Protein AF-A0A946BCN8-F1 (afdb_monomer_lite)

Sequence (59 aa):
ENGFSTENIFHGTKDQIIQKLFKSVDSNTWILVKGSRGMAMETIIQGLQQLLKINMRGL

Radius of gyration: 13.22 Å; chains: 1; bounding box: 34×30×27 Å

pLDDT: mean 84.36, std 12.4, range [47.09, 95.38]

Structure (mmCIF, N/CA/C/O backbone):
data_AF-A0A946BCN8-F1
#
_entry.id   AF-A0A946BCN8-F1
#
loop_
_atom_site.group_PDB
_atom_site.id
_atom_site.type_symbol
_atom_site.label_atom_id
_atom_site.label_alt_id
_atom_site.label_comp_id
_atom_site.label_asym_id
_atom_site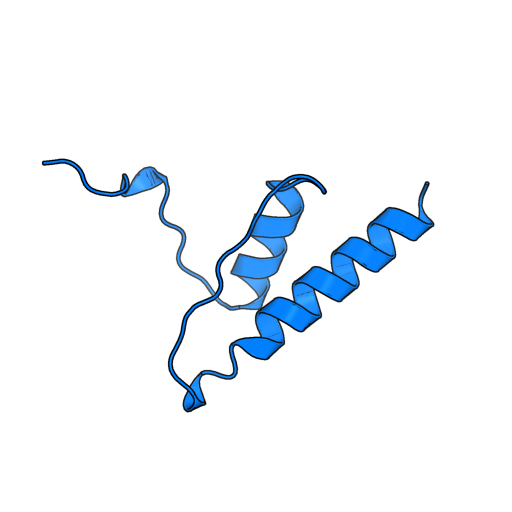.label_entity_id
_atom_site.label_seq_id
_atom_site.pdbx_PDB_ins_code
_atom_site.Cartn_x
_atom_site.Cartn_y
_atom_site.Cartn_z
_atom_site.occupancy
_atom_site.B_iso_or_equiv
_atom_site.auth_seq_id
_atom_site.auth_comp_id
_atom_site.auth_asym_id
_atom_site.auth_atom_id
_atom_site.pdbx_PDB_model_num
ATOM 1 N N . GLU A 1 1 ? 15.508 20.477 8.698 1.00 47.09 1 GLU A N 1
ATOM 2 C CA . GLU A 1 1 ? 15.408 19.014 8.540 1.00 47.09 1 GLU A CA 1
ATOM 3 C C . GLU A 1 1 ? 13.971 18.596 8.838 1.00 47.09 1 GLU A C 1
ATOM 5 O O . GLU A 1 1 ? 13.631 18.436 9.992 1.00 47.09 1 GLU A O 1
ATOM 10 N N . ASN A 1 2 ? 13.093 18.541 7.830 1.00 68.62 2 ASN A N 1
ATOM 11 C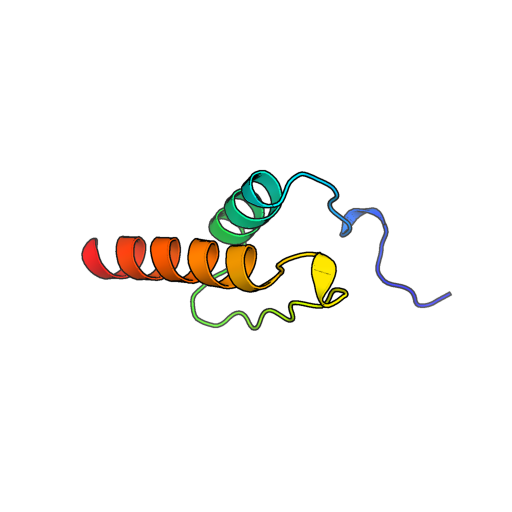 CA . ASN A 1 2 ? 11.661 18.229 8.007 1.00 68.62 2 ASN A CA 1
ATOM 12 C C . ASN A 1 2 ? 11.213 17.221 6.930 1.00 68.62 2 ASN A C 1
ATOM 14 O O . ASN A 1 2 ? 10.330 17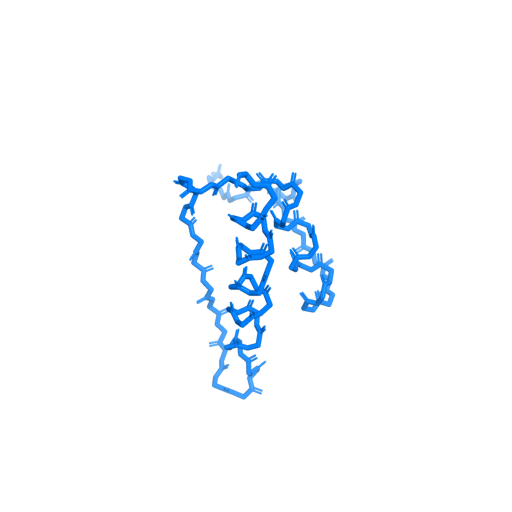.504 6.124 1.00 68.62 2 ASN A O 1
ATOM 18 N N . GLY A 1 3 ? 11.919 16.092 6.836 1.00 76.81 3 GLY A N 1
ATOM 19 C CA . GLY A 1 3 ? 11.585 15.000 5.919 1.00 76.81 3 GLY A CA 1
ATOM 20 C C . GLY A 1 3 ? 10.671 13.960 6.569 1.00 76.81 3 GLY A C 1
ATOM 21 O O . GLY A 1 3 ? 10.427 13.993 7.772 1.00 76.81 3 GLY A O 1
ATOM 22 N N . PHE A 1 4 ? 10.180 13.015 5.770 1.00 81.19 4 PHE A N 1
ATOM 23 C CA . PHE A 1 4 ? 9.498 11.836 6.297 1.00 81.19 4 PHE A CA 1
ATOM 24 C C . PHE A 1 4 ? 10.512 10.954 7.034 1.00 81.19 4 PHE A C 1
ATOM 26 O O . PHE A 1 4 ? 11.582 10.675 6.489 1.00 81.19 4 PHE A O 1
ATOM 33 N N . SER A 1 5 ? 10.189 10.540 8.259 1.00 89.06 5 SER A N 1
ATOM 34 C CA . SER A 1 5 ? 11.123 9.773 9.085 1.00 89.06 5 SER A CA 1
ATOM 35 C C . SER A 1 5 ? 11.487 8.435 8.449 1.00 89.06 5 SER A C 1
ATOM 37 O O . SER A 1 5 ? 10.617 7.760 7.891 1.00 89.06 5 SER A O 1
ATOM 39 N N . THR A 1 6 ? 12.757 8.036 8.530 1.00 86.88 6 THR A N 1
ATOM 40 C CA . THR A 1 6 ? 13.250 6.820 7.865 1.00 86.88 6 THR A CA 1
ATOM 41 C C . THR A 1 6 ? 12.669 5.553 8.481 1.00 86.88 6 THR A C 1
ATOM 43 O O . THR A 1 6 ? 12.420 4.590 7.760 1.00 86.88 6 THR A O 1
ATOM 46 N N . GLU A 1 7 ? 12.340 5.566 9.772 1.00 89.56 7 GLU A N 1
ATOM 47 C CA . GLU A 1 7 ? 11.627 4.482 10.457 1.00 89.56 7 GLU A CA 1
ATOM 48 C C . GLU A 1 7 ? 10.195 4.266 9.945 1.00 89.56 7 GLU A C 1
ATOM 50 O O . GLU A 1 7 ? 9.635 3.182 10.114 1.00 89.56 7 GLU A O 1
ATOM 55 N N . ASN A 1 8 ? 9.613 5.259 9.266 1.00 87.38 8 ASN A N 1
ATOM 56 C CA . ASN A 1 8 ? 8.296 5.150 8.638 1.00 87.38 8 ASN A CA 1
ATOM 57 C C . ASN A 1 8 ? 8.378 4.684 7.174 1.00 87.38 8 ASN A C 1
ATOM 59 O O . ASN A 1 8 ? 7.348 4.539 6.512 1.00 87.38 8 ASN A O 1
ATOM 63 N N . ILE A 1 9 ? 9.583 4.443 6.649 1.00 91.44 9 ILE A N 1
ATOM 64 C CA . ILE A 1 9 ? 9.793 3.956 5.287 1.00 91.44 9 ILE A CA 1
ATOM 65 C C . ILE A 1 9 ? 9.847 2.430 5.300 1.00 91.44 9 ILE A C 1
ATOM 67 O O . ILE A 1 9 ? 10.547 1.801 6.089 1.00 91.44 9 ILE A O 1
ATOM 71 N N . PHE A 1 10 ? 9.113 1.818 4.378 1.00 92.81 10 PHE A N 1
ATOM 72 C CA . PHE A 1 10 ? 9.167 0.385 4.143 1.00 92.81 10 PHE A CA 1
ATOM 73 C C . PHE A 1 10 ? 9.504 0.105 2.682 1.00 92.81 10 PHE A C 1
ATOM 75 O O . PHE A 1 10 ? 8.870 0.646 1.777 1.00 92.81 10 PHE A O 1
ATOM 82 N N . HIS A 1 11 ? 10.473 -0.782 2.467 1.00 94.31 11 HIS A N 1
ATOM 83 C CA . HIS A 1 11 ? 10.851 -1.286 1.154 1.00 94.31 11 HIS A CA 1
ATOM 84 C C . HIS A 1 11 ? 10.571 -2.786 1.084 1.00 94.31 11 HIS A C 1
ATOM 86 O O . HIS A 1 11 ? 10.846 -3.522 2.029 1.00 94.31 11 HIS A O 1
ATOM 92 N N . GLY A 1 12 ? 10.044 -3.241 -0.046 1.00 94.38 12 GLY A N 1
ATOM 93 C CA . GLY A 1 12 ? 9.738 -4.645 -0.273 1.00 94.38 12 GLY A CA 1
ATOM 94 C C . GLY A 1 12 ? 9.138 -4.870 -1.652 1.00 94.38 12 GLY A C 1
ATOM 95 O O . GLY A 1 12 ? 9.030 -3.945 -2.462 1.00 94.38 12 GLY A O 1
ATOM 96 N N . THR A 1 13 ? 8.731 -6.106 -1.917 1.00 95.38 13 THR A N 1
ATOM 97 C CA . THR A 1 13 ? 7.951 -6.441 -3.112 1.00 95.38 13 THR A CA 1
ATOM 98 C C . THR A 1 13 ? 6.556 -5.816 -3.044 1.00 95.38 13 THR A C 1
ATOM 100 O O . THR A 1 13 ? 6.079 -5.423 -1.977 1.00 95.38 13 THR A O 1
ATOM 103 N N . LYS A 1 14 ? 5.859 -5.758 -4.185 1.00 93.69 14 LYS A N 1
ATOM 104 C CA . LYS A 1 14 ? 4.468 -5.280 -4.236 1.00 93.69 14 LYS A CA 1
ATOM 105 C C . LYS A 1 14 ? 3.570 -6.048 -3.258 1.00 93.69 14 LYS A C 1
ATOM 107 O O . LYS A 1 14 ? 2.810 -5.421 -2.529 1.00 93.69 14 LYS A O 1
ATOM 112 N N . ASP A 1 15 ? 3.731 -7.367 -3.169 1.00 93.56 15 ASP A N 1
ATOM 113 C CA . ASP A 1 15 ? 2.958 -8.210 -2.251 1.00 93.56 15 ASP A CA 1
ATOM 114 C C . ASP A 1 15 ? 3.260 -7.900 -0.784 1.00 93.56 15 ASP A C 1
ATOM 116 O O . ASP A 1 15 ? 2.345 -7.795 0.031 1.00 93.56 15 ASP A O 1
ATOM 120 N N . GLN A 1 16 ? 4.533 -7.682 -0.440 1.00 95.25 16 GLN A N 1
ATOM 121 C CA . GLN A 1 16 ? 4.918 -7.289 0.917 1.00 95.25 16 GLN A CA 1
ATOM 122 C C . GLN A 1 16 ? 4.338 -5.921 1.298 1.00 95.25 16 GLN A C 1
ATOM 124 O O . GLN A 1 16 ? 3.878 -5.747 2.426 1.00 95.25 16 GLN A O 1
ATOM 129 N N . ILE A 1 17 ? 4.314 -4.966 0.361 1.00 94.12 17 ILE A N 1
ATOM 130 C CA . ILE A 1 17 ? 3.692 -3.649 0.560 1.00 94.12 17 ILE A CA 1
ATOM 131 C C . ILE A 1 17 ? 2.186 -3.803 0.797 1.00 94.12 17 ILE A C 1
ATOM 133 O O . ILE A 1 17 ? 1.668 -3.253 1.767 1.00 94.12 17 ILE A O 1
ATOM 137 N N . ILE A 1 18 ? 1.491 -4.584 -0.036 1.00 92.50 18 ILE A N 1
ATOM 138 C CA . ILE A 1 18 ? 0.047 -4.836 0.094 1.00 92.50 18 ILE A CA 1
ATOM 139 C C . ILE A 1 18 ? -0.271 -5.473 1.457 1.00 92.50 18 ILE A C 1
ATOM 141 O O . ILE A 1 18 ? -1.163 -5.006 2.163 1.00 92.50 18 ILE A O 1
ATOM 145 N N . GLN A 1 19 ? 0.485 -6.498 1.863 1.00 91.75 19 GLN A N 1
ATOM 146 C CA . GLN A 1 19 ? 0.293 -7.183 3.147 1.00 91.75 19 GLN A CA 1
ATOM 147 C C . GLN A 1 19 ? 0.571 -6.278 4.349 1.00 91.75 19 GLN A C 1
ATOM 149 O O . GLN A 1 19 ? -0.138 -6.349 5.353 1.00 91.75 19 GLN A O 1
ATOM 154 N N . LYS A 1 20 ? 1.591 -5.416 4.263 1.00 91.69 20 LYS A N 1
ATOM 155 C CA . LYS A 1 20 ? 1.869 -4.431 5.313 1.00 91.69 20 LYS A CA 1
ATOM 156 C C . LYS A 1 20 ? 0.719 -3.435 5.434 1.00 91.69 20 LYS A C 1
ATOM 158 O O . LYS A 1 20 ? 0.239 -3.240 6.545 1.00 91.69 20 LYS A O 1
ATOM 163 N N . LEU A 1 21 ? 0.264 -2.868 4.312 1.00 89.81 21 LEU A N 1
ATOM 164 C CA . LEU A 1 21 ? -0.847 -1.914 4.284 1.00 89.81 21 LEU A CA 1
ATOM 165 C C . LEU A 1 21 ? -2.110 -2.526 4.889 1.00 89.81 21 LEU A C 1
ATOM 167 O O . LEU A 1 21 ? -2.715 -1.913 5.756 1.00 89.81 21 LEU A O 1
ATOM 171 N N . PHE A 1 22 ? -2.455 -3.761 4.522 1.00 85.94 22 PHE A N 1
ATOM 172 C CA . PHE A 1 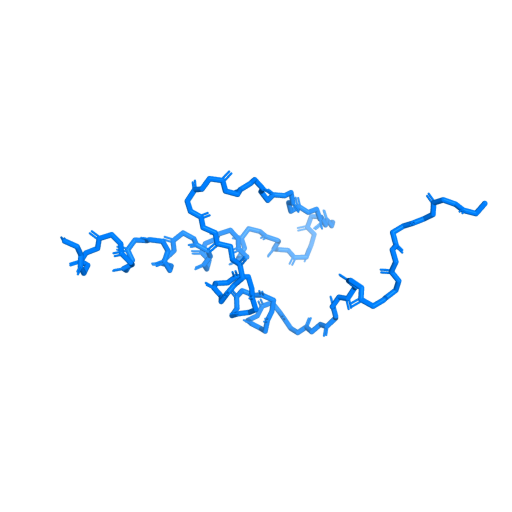22 ? -3.635 -4.444 5.056 1.00 85.94 22 PHE A CA 1
ATOM 173 C C . PHE A 1 22 ? -3.651 -4.562 6.585 1.00 85.94 22 PHE A C 1
ATOM 175 O O . PHE A 1 22 ? -4.707 -4.466 7.199 1.00 85.94 22 PHE A O 1
ATOM 182 N N . LYS A 1 23 ? -2.487 -4.749 7.213 1.00 86.38 23 LYS A N 1
ATOM 183 C CA . LYS A 1 23 ? -2.380 -4.847 8.676 1.00 86.38 23 LYS A CA 1
ATOM 184 C C . LYS A 1 23 ? -2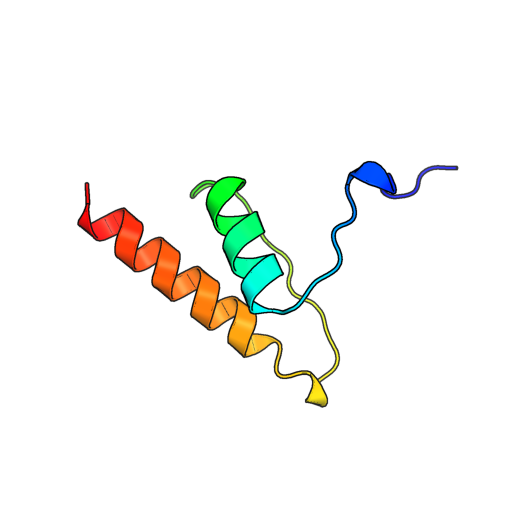.422 -3.493 9.382 1.00 86.38 23 LYS A C 1
ATOM 186 O O . LYS A 1 23 ? -2.590 -3.468 10.596 1.00 86.38 23 LYS A O 1
ATOM 191 N N . SER A 1 24 ? -2.194 -2.397 8.660 1.00 83.62 24 SER A N 1
ATOM 192 C CA . SER A 1 24 ? -1.957 -1.078 9.254 1.00 83.62 24 SER A CA 1
ATOM 193 C C . SER A 1 24 ? -3.013 -0.029 8.928 1.00 83.62 24 SER A C 1
ATOM 195 O O . SER A 1 24 ? -2.992 1.027 9.550 1.00 83.62 24 SER A O 1
ATOM 197 N N . VAL A 1 25 ? -3.875 -0.263 7.935 1.00 84.69 25 VAL A N 1
ATOM 198 C CA . VAL A 1 25 ? -4.837 0.737 7.451 1.00 84.69 25 VAL A CA 1
ATOM 199 C C . VAL A 1 25 ? -6.274 0.281 7.662 1.00 84.69 25 VAL A C 1
ATOM 201 O O . VAL A 1 25 ? -6.582 -0.908 7.586 1.00 84.69 25 VAL A O 1
ATOM 204 N N . ASP A 1 26 ? -7.155 1.245 7.892 1.00 80.56 26 ASP A N 1
ATOM 205 C CA . ASP A 1 26 ? -8.596 1.037 7.994 1.00 80.56 26 ASP A C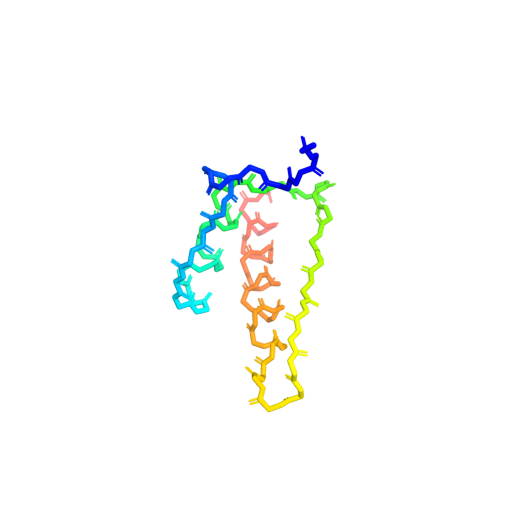A 1
ATOM 206 C C . ASP A 1 26 ? -9.337 1.617 6.775 1.00 80.56 26 ASP A C 1
ATOM 208 O O . ASP A 1 26 ? -8.735 2.143 5.834 1.00 80.56 26 ASP A O 1
ATOM 212 N N . SER A 1 27 ? -10.669 1.533 6.786 1.00 80.69 27 SER A N 1
ATOM 213 C CA . SER A 1 27 ? -11.524 2.064 5.717 1.00 80.69 27 SER A CA 1
ATOM 214 C C . SER A 1 27 ? -11.520 3.593 5.598 1.00 80.69 27 SER A C 1
ATOM 216 O O . SER A 1 27 ? -12.040 4.113 4.615 1.00 80.69 27 SER A O 1
ATOM 218 N N . ASN A 1 28 ? -10.958 4.314 6.571 1.00 84.12 28 ASN A N 1
ATOM 219 C CA . ASN A 1 28 ? -10.889 5.777 6.587 1.00 84.12 28 ASN A CA 1
ATOM 220 C C . ASN A 1 28 ? -9.525 6.303 6.113 1.00 84.12 28 ASN A C 1
ATOM 222 O O . ASN A 1 28 ? -9.314 7.514 6.021 1.00 84.12 28 ASN A O 1
ATOM 226 N N . THR A 1 29 ? -8.591 5.404 5.808 1.00 85.56 29 THR A N 1
ATOM 227 C CA . THR A 1 29 ? -7.227 5.748 5.420 1.00 85.56 29 THR A CA 1
ATOM 228 C C . THR A 1 29 ? -7.125 6.044 3.921 1.00 85.56 29 THR A C 1
ATOM 230 O O . THR A 1 29 ? -7.503 5.231 3.077 1.00 85.56 29 THR A O 1
ATOM 233 N N . TRP A 1 30 ? -6.533 7.190 3.574 1.00 88.81 30 TRP A N 1
ATOM 234 C CA . TRP A 1 30 ? -6.235 7.559 2.188 1.00 88.81 30 TRP A CA 1
ATOM 235 C C . TRP A 1 30 ? -4.827 7.116 1.787 1.00 88.81 30 TRP A C 1
ATOM 237 O O . TRP A 1 30 ? -3.858 7.378 2.497 1.00 88.81 30 TRP A O 1
ATOM 247 N N . ILE A 1 31 ? -4.705 6.476 0.622 1.00 88.88 31 ILE A N 1
ATOM 248 C CA . ILE A 1 31 ? -3.437 5.932 0.120 1.00 88.88 31 ILE A CA 1
ATOM 249 C C . ILE A 1 31 ? -3.106 6.571 -1.232 1.00 88.88 31 ILE A C 1
ATOM 251 O O . ILE A 1 31 ? -3.881 6.466 -2.182 1.00 88.88 31 ILE A O 1
ATOM 255 N N . LEU A 1 32 ? -1.926 7.190 -1.337 1.00 92.25 32 LEU A N 1
ATOM 256 C CA . LEU A 1 32 ? -1.366 7.668 -2.602 1.00 92.25 32 LEU A CA 1
ATOM 257 C C . LEU A 1 32 ? -0.407 6.621 -3.176 1.00 92.25 32 LEU A C 1
ATOM 259 O O . LEU A 1 32 ? 0.611 6.299 -2.566 1.00 92.25 32 LEU A O 1
ATOM 263 N N . VAL A 1 33 ? -0.694 6.141 -4.385 1.00 92.44 33 VAL A N 1
ATOM 264 C CA . VAL A 1 33 ? 0.201 5.254 -5.138 1.00 92.44 33 VAL A CA 1
ATOM 265 C C . VAL A 1 33 ? 0.844 6.047 -6.274 1.00 92.44 33 VAL A C 1
ATOM 267 O O . VAL A 1 33 ? 0.149 6.651 -7.088 1.00 92.44 33 VAL A O 1
ATOM 270 N N . LYS A 1 34 ? 2.179 6.044 -6.344 1.00 92.38 34 LYS A N 1
ATOM 271 C CA . LYS A 1 34 ? 2.955 6.739 -7.381 1.00 92.38 34 LYS A CA 1
ATOM 272 C C . LYS A 1 34 ? 4.056 5.833 -7.924 1.00 92.38 34 LYS A C 1
ATOM 274 O O . LYS A 1 34 ? 4.744 5.167 -7.160 1.00 92.38 34 LYS A O 1
ATOM 279 N N . GLY A 1 35 ? 4.254 5.855 -9.238 1.00 92.62 35 GLY A N 1
ATOM 280 C CA . GLY A 1 35 ? 5.355 5.176 -9.921 1.00 92.62 35 GLY A CA 1
ATOM 281 C C . GLY A 1 35 ? 5.374 5.520 -11.408 1.00 92.62 35 GLY A C 1
ATOM 282 O O . GLY A 1 35 ? 4.485 6.216 -11.902 1.00 92.62 35 GLY A O 1
ATOM 283 N N . SER A 1 36 ? 6.405 5.074 -12.123 1.00 93.38 36 SER A N 1
ATOM 284 C CA . SER A 1 36 ? 6.488 5.265 -13.574 1.00 93.38 36 SER A CA 1
ATOM 285 C C . SER A 1 36 ? 5.537 4.314 -14.315 1.00 93.38 36 SER A C 1
ATOM 287 O O . SER A 1 36 ? 5.125 3.287 -13.777 1.00 93.38 36 SER A O 1
ATOM 289 N N . ARG A 1 37 ? 5.199 4.633 -15.575 1.00 89.44 37 ARG A N 1
ATOM 290 C CA . ARG A 1 37 ? 4.245 3.841 -16.381 1.00 89.44 37 ARG A CA 1
ATOM 291 C C . ARG A 1 37 ? 4.620 2.357 -16.485 1.00 89.44 37 ARG A C 1
ATOM 293 O O . ARG A 1 37 ? 3.758 1.504 -16.343 1.00 89.44 37 ARG A O 1
ATOM 300 N N . GLY A 1 38 ? 5.902 2.045 -16.680 1.00 93.75 38 GLY A N 1
ATOM 301 C CA . GLY A 1 38 ? 6.375 0.663 -16.830 1.00 93.75 38 GLY A CA 1
ATOM 302 C C . GLY A 1 38 ? 6.407 -0.156 -15.535 1.00 93.75 38 GLY A C 1
ATOM 303 O O . GLY A 1 38 ? 6.694 -1.346 -15.585 1.00 93.75 38 GLY A O 1
ATOM 304 N N . MET A 1 39 ? 6.129 0.448 -14.374 1.00 93.25 39 MET A N 1
ATOM 305 C CA . MET A 1 39 ? 6.163 -0.259 -13.089 1.00 93.25 39 MET A CA 1
ATOM 306 C C . MET A 1 39 ? 4.885 -1.043 -12.788 1.00 93.25 39 MET A C 1
ATOM 308 O O . MET A 1 39 ? 4.875 -1.797 -11.813 1.00 93.25 39 MET A O 1
ATOM 312 N N . ALA A 1 40 ? 3.833 -0.892 -13.599 1.00 94.19 40 ALA A N 1
ATOM 313 C CA . ALA A 1 40 ? 2.538 -1.543 -13.405 1.00 94.19 40 ALA A CA 1
ATOM 314 C C . ALA A 1 40 ? 2.013 -1.354 -11.965 1.00 94.19 40 ALA A C 1
ATOM 316 O O . ALA A 1 40 ? 1.821 -2.315 -11.215 1.00 94.19 40 ALA A O 1
ATOM 317 N N . MET A 1 41 ? 1.905 -0.099 -11.516 1.00 93.06 41 MET A N 1
ATOM 318 C CA . MET A 1 41 ? 1.510 0.237 -10.138 1.00 93.06 41 MET A CA 1
ATOM 319 C C . MET A 1 41 ? 0.036 -0.071 -9.851 1.00 93.06 41 MET A C 1
ATOM 321 O O . MET A 1 41 ? -0.343 -0.264 -8.696 1.00 93.06 41 MET A O 1
ATOM 325 N N . GLU A 1 42 ? -0.785 -0.182 -10.891 1.00 91.62 42 GLU A N 1
ATOM 326 C CA . GLU A 1 42 ? -2.173 -0.632 -10.833 1.00 91.62 42 GLU A CA 1
ATOM 327 C C . GLU A 1 42 ? -2.324 -2.009 -10.175 1.00 91.62 42 GLU A C 1
ATOM 329 O O . GLU A 1 42 ? -3.348 -2.266 -9.544 1.00 91.62 42 GLU A O 1
ATOM 334 N N . THR A 1 43 ? -1.294 -2.865 -10.216 1.00 94.00 43 THR A N 1
ATOM 335 C CA . THR A 1 43 ? -1.329 -4.167 -9.532 1.00 94.00 43 THR A CA 1
ATOM 336 C C . THR A 1 43 ? -1.390 -4.013 -8.009 1.00 94.00 43 THR A C 1
ATOM 338 O O . THR A 1 43 ? -1.999 -4.840 -7.336 1.00 94.00 43 THR A O 1
ATOM 341 N N . ILE A 1 44 ? -0.817 -2.937 -7.445 1.00 92.38 44 ILE A N 1
ATOM 342 C CA . ILE A 1 44 ? -0.956 -2.623 -6.012 1.00 92.38 44 ILE A CA 1
ATOM 343 C C . ILE A 1 44 ? -2.403 -2.239 -5.695 1.00 92.38 44 ILE A C 1
ATOM 345 O O . ILE A 1 44 ? -2.968 -2.730 -4.721 1.00 92.38 44 ILE A O 1
ATOM 349 N N . ILE A 1 45 ? -3.026 -1.407 -6.537 1.00 90.62 45 ILE A N 1
ATOM 350 C CA . ILE A 1 45 ? -4.423 -0.985 -6.358 1.00 90.62 45 ILE A CA 1
ATOM 351 C C . ILE A 1 45 ? -5.357 -2.202 -6.396 1.00 90.62 45 ILE A C 1
ATOM 353 O O . ILE A 1 45 ? -6.215 -2.345 -5.526 1.00 90.62 45 ILE A O 1
ATOM 357 N N . GLN A 1 46 ? -5.164 -3.107 -7.360 1.00 92.06 46 GLN A N 1
ATOM 358 C CA . GLN A 1 46 ? -5.945 -4.342 -7.474 1.00 92.06 46 GLN A CA 1
ATOM 359 C C . GLN A 1 46 ? -5.816 -5.224 -6.223 1.00 92.06 46 GLN A C 1
ATOM 361 O O . GLN A 1 46 ? -6.831 -5.692 -5.704 1.00 92.06 46 GLN A O 1
ATOM 366 N N . GLY A 1 47 ? -4.597 -5.404 -5.702 1.00 89.75 47 GLY A N 1
ATOM 367 C CA . GLY A 1 47 ? -4.361 -6.163 -4.471 1.00 89.75 47 GLY A CA 1
ATOM 368 C C . GLY A 1 47 ? -5.059 -5.556 -3.251 1.00 89.75 47 GLY A C 1
ATOM 369 O O . GLY A 1 47 ? -5.724 -6.269 -2.500 1.00 89.75 47 GLY A O 1
ATOM 370 N N . LEU A 1 48 ? -5.003 -4.230 -3.091 1.00 86.81 48 LEU A N 1
ATOM 371 C CA . LEU A 1 48 ? -5.707 -3.534 -2.006 1.00 86.81 48 LEU A CA 1
ATOM 372 C C . LEU A 1 48 ? -7.233 -3.683 -2.118 1.00 86.81 48 LEU A C 1
ATOM 374 O O . LEU A 1 48 ? -7.904 -3.975 -1.129 1.00 86.81 48 LEU A O 1
ATOM 378 N N . GLN A 1 49 ? -7.793 -3.543 -3.323 1.00 86.12 49 GLN A N 1
ATOM 379 C CA . GLN A 1 49 ? -9.233 -3.702 -3.551 1.00 86.12 49 GLN A CA 1
ATOM 380 C C . GLN A 1 49 ? -9.729 -5.120 -3.251 1.00 86.12 49 GLN A C 1
ATOM 382 O O . GLN A 1 49 ? -10.830 -5.280 -2.721 1.00 86.12 49 GLN A O 1
ATOM 387 N N . GLN A 1 50 ? -8.952 -6.152 -3.591 1.00 82.62 50 GLN A N 1
ATOM 388 C CA . GLN A 1 50 ? -9.305 -7.537 -3.268 1.00 82.62 50 GLN A CA 1
ATOM 389 C C . GLN A 1 50 ? -9.396 -7.747 -1.756 1.00 82.62 50 GLN A C 1
ATOM 391 O O . GLN A 1 50 ? -10.368 -8.328 -1.278 1.00 82.62 50 GLN A O 1
ATOM 396 N N . LEU A 1 51 ? -8.437 -7.213 -1.002 1.00 73.06 51 LEU A N 1
ATOM 397 C CA . LEU A 1 51 ? -8.408 -7.353 0.451 1.00 73.06 51 LEU A CA 1
ATOM 398 C C . LEU A 1 51 ? -9.553 -6.601 1.143 1.00 73.06 51 LEU A C 1
ATOM 400 O O . LEU A 1 51 ? -10.199 -7.158 2.029 1.00 73.06 51 LEU A O 1
ATOM 404 N N . LEU A 1 52 ? -9.883 -5.387 0.689 1.00 72.06 52 LEU A N 1
ATOM 405 C CA . LEU A 1 52 ? -11.039 -4.639 1.201 1.00 72.06 52 LEU A CA 1
ATOM 406 C C . LEU A 1 52 ? -12.365 -5.367 0.930 1.00 72.06 52 LEU A C 1
ATOM 408 O O . LEU A 1 52 ? -13.235 -5.422 1.797 1.00 72.06 52 LEU A O 1
ATOM 412 N N . LYS A 1 53 ? -12.514 -5.976 -0.254 1.00 72.94 53 LYS A N 1
ATOM 413 C CA . LYS A 1 53 ? -13.699 -6.781 -0.595 1.00 72.94 53 LYS A CA 1
ATOM 414 C C . LYS A 1 53 ? -13.827 -8.038 0.264 1.00 72.94 53 LYS A C 1
ATOM 416 O O . LYS A 1 53 ? -14.950 -8.436 0.550 1.00 72.94 53 LYS A O 1
ATOM 421 N N . ILE A 1 54 ? -12.717 -8.670 0.646 1.00 61.66 54 ILE A N 1
ATOM 422 C CA . ILE A 1 54 ? -12.731 -9.831 1.549 1.00 61.66 54 ILE A CA 1
ATOM 423 C C . ILE A 1 54 ? -13.170 -9.399 2.951 1.00 61.66 54 ILE A C 1
ATOM 425 O O . ILE A 1 54 ? -14.040 -10.043 3.529 1.00 61.66 54 ILE A O 1
ATOM 429 N N . ASN A 1 55 ? -12.643 -8.283 3.461 1.00 60.44 55 ASN A N 1
ATOM 430 C CA . ASN A 1 55 ? -12.972 -7.805 4.806 1.00 60.44 55 ASN A CA 1
ATOM 431 C C . ASN A 1 55 ? -14.452 -7.388 4.941 1.00 60.44 55 ASN A C 1
ATOM 433 O O . ASN A 1 55 ? -15.089 -7.678 5.945 1.00 60.44 55 ASN A O 1
ATOM 437 N N . MET A 1 56 ? -15.040 -6.797 3.894 1.00 58.56 56 MET A N 1
ATOM 438 C CA . MET A 1 56 ? -16.471 -6.445 3.876 1.00 58.56 56 MET A CA 1
ATOM 439 C C . MET A 1 56 ? -17.426 -7.648 3.813 1.00 58.56 56 MET A C 1
ATOM 441 O O . MET A 1 56 ? -18.612 -7.474 4.057 1.00 58.56 56 MET A O 1
ATOM 445 N N . ARG A 1 57 ? -16.954 -8.851 3.457 1.00 58.75 57 ARG A N 1
ATOM 446 C CA . ARG A 1 57 ? -17.792 -10.068 3.423 1.00 58.75 57 ARG A CA 1
ATOM 447 C C . ARG A 1 57 ? -17.818 -10.829 4.750 1.00 58.75 57 ARG A C 1
ATOM 449 O O . ARG A 1 57 ? -18.600 -11.763 4.874 1.00 58.75 57 ARG A O 1
ATOM 456 N N . GLY A 1 58 ? -16.930 -10.488 5.684 1.00 53.03 58 GLY A N 1
ATOM 457 C CA . GLY A 1 58 ? -16.858 -11.094 7.018 1.00 53.03 58 GLY A CA 1
ATOM 458 C C . GLY A 1 58 ? -17.598 -10.312 8.108 1.00 53.03 58 GLY A C 1
ATOM 459 O O . GLY A 1 58 ? -17.517 -10.710 9.267 1.00 53.03 58 GLY A O 1
ATOM 460 N N . LEU A 1 59 ? -18.267 -9.212 7.740 1.00 47.75 59 LEU A N 1
ATOM 461 C CA . LEU A 1 59 ? -19.133 -8.381 8.583 1.00 47.75 59 LEU A CA 1
ATOM 462 C C . LEU A 1 59 ? -20.606 -8.686 8.304 1.00 47.75 59 LEU A C 1
ATOM 464 O O . LEU A 1 59 ? -20.945 -8.858 7.110 1.00 47.75 59 LEU A O 1
#

Secondary structure (DSSP, 8-state):
--PPPGGG-----HHHHHHHHHHH--TT--------GGG-THHHHHHHHHHHHHHTT--

Foldseek 3Di:
DDDDDPVPDDDDDLVVVLVVCLVPDDPVDDDDFDDDPVVPSVVSVVSNVVSVVVVVVVD